Protein AF-A0A7V3C5S6-F1 (afdb_monomer_lite)

Foldseek 3Di:
DDPLDQPPQPPDDFDDLVRQCVVPPVPPLFDSVLLVVLLVLVCVLLVHDSSSFHQPQFCVHRSDGPDDPDPPRPRHCVVVSVVVLCVVLVFDFDVVQRGGNNSSSCRSRVRSSVVD

Secondary structure (DSSP, 8-state):
------TT-TTPPPPPHHHHHHHHTTTSSS-HHHHHHHHHHHHHHTTS-GGG--TT-BTTTTS--SS--STT-TT--HHHHHHHHHHHHT----GGG-SBHHHHHHHHHHHHHTT-

Structure (mmCIF, N/CA/C/O backbone):
data_AF-A0A7V3C5S6-F1
#
_entry.id   AF-A0A7V3C5S6-F1
#
loop_
_atom_site.group_PDB
_atom_site.id
_atom_site.type_symbol
_atom_site.label_atom_id
_atom_site.label_alt_id
_atom_site.label_comp_id
_atom_site.label_asym_id
_atom_site.label_entity_id
_atom_site.label_seq_id
_atom_site.pdbx_PDB_ins_code
_atom_site.Cartn_x
_atom_site.Cartn_y
_atom_site.Cartn_z
_atom_site.occupancy
_atom_site.B_iso_or_equiv
_atom_site.auth_seq_id
_atom_site.auth_comp_id
_atom_site.auth_asym_id
_atom_site.auth_atom_id
_atom_site.pdbx_PDB_model_num
ATOM 1 N N . MET A 1 1 ? 25.782 4.158 -7.106 1.00 33.81 1 MET A N 1
ATOM 2 C CA . MET A 1 1 ? 25.023 3.644 -8.267 1.00 33.81 1 MET A CA 1
ATOM 3 C C . MET A 1 1 ? 23.882 2.775 -7.743 1.00 33.81 1 MET A C 1
ATOM 5 O O . MET A 1 1 ? 24.153 1.680 -7.274 1.00 33.81 1 MET A O 1
ATOM 9 N N . LYS A 1 2 ? 22.640 3.273 -7.703 1.00 40.94 2 LYS A N 1
ATOM 10 C CA . LYS A 1 2 ? 21.483 2.546 -7.142 1.00 40.94 2 LYS A CA 1
ATOM 11 C C . LYS A 1 2 ? 20.324 2.569 -8.140 1.00 40.94 2 LYS A C 1
ATOM 13 O O . LYS A 1 2 ? 19.483 3.451 -8.076 1.00 40.94 2 LYS A O 1
ATOM 18 N N . GLN A 1 3 ? 20.314 1.642 -9.091 1.00 46.38 3 GLN A N 1
ATOM 19 C CA . GLN A 1 3 ? 19.129 1.344 -9.904 1.00 46.38 3 GLN A CA 1
ATOM 20 C C . GLN A 1 3 ? 19.156 -0.137 -10.279 1.00 46.38 3 GLN A C 1
ATOM 22 O O . GLN A 1 3 ? 19.399 -0.496 -11.429 1.00 46.38 3 GLN A O 1
ATOM 27 N N . GLN A 1 4 ? 18.941 -1.021 -9.304 1.00 48.38 4 GLN A N 1
ATOM 28 C CA . GLN A 1 4 ? 18.667 -2.421 -9.620 1.00 48.38 4 GLN A CA 1
ATOM 29 C C . GLN A 1 4 ? 17.160 -2.549 -9.853 1.00 48.38 4 GLN A C 1
ATOM 31 O O . GLN A 1 4 ? 16.385 -2.875 -8.963 1.00 48.38 4 GLN A O 1
ATOM 36 N N . LYS A 1 5 ? 16.767 -2.140 -11.067 1.00 53.84 5 LYS A N 1
ATOM 37 C CA . LYS A 1 5 ? 15.389 -2.024 -11.545 1.00 53.84 5 LYS A CA 1
ATOM 38 C C . LYS A 1 5 ? 14.658 -3.348 -11.394 1.00 53.84 5 LYS A C 1
ATOM 40 O O . LYS A 1 5 ? 15.022 -4.333 -12.022 1.00 53.84 5 LYS A O 1
ATOM 45 N N . ILE A 1 6 ? 13.588 -3.334 -10.619 1.00 55.97 6 ILE A N 1
ATOM 46 C CA . ILE A 1 6 ? 12.562 -4.368 -10.630 1.00 55.97 6 ILE A CA 1
ATOM 47 C C . ILE A 1 6 ? 12.214 -4.757 -12.075 1.00 55.97 6 ILE A C 1
ATOM 49 O O . ILE A 1 6 ? 12.101 -3.901 -12.959 1.00 55.97 6 ILE A O 1
ATOM 53 N N . LYS A 1 7 ? 12.072 -6.066 -12.300 1.00 52.56 7 LYS A N 1
ATOM 54 C CA . LYS A 1 7 ? 12.166 -6.748 -13.602 1.00 52.56 7 LYS A CA 1
ATOM 55 C C . LYS A 1 7 ? 11.239 -6.196 -14.703 1.00 52.56 7 LYS A C 1
ATOM 57 O O . LYS A 1 7 ? 11.519 -6.433 -15.873 1.00 52.56 7 LYS A O 1
ATOM 62 N N . GLN A 1 8 ? 10.161 -5.478 -14.361 1.00 55.31 8 GLN A N 1
ATOM 63 C CA . GLN A 1 8 ? 9.115 -5.049 -15.309 1.00 55.31 8 GLN A CA 1
ATOM 64 C C . GLN A 1 8 ? 8.605 -3.597 -15.158 1.00 55.31 8 GLN A C 1
ATOM 66 O O . GLN A 1 8 ? 7.560 -3.255 -15.710 1.00 55.31 8 GLN A O 1
ATOM 71 N N . LEU A 1 9 ? 9.306 -2.708 -14.441 1.00 61.09 9 LEU A N 1
ATOM 72 C CA . LEU A 1 9 ? 8.800 -1.335 -14.220 1.00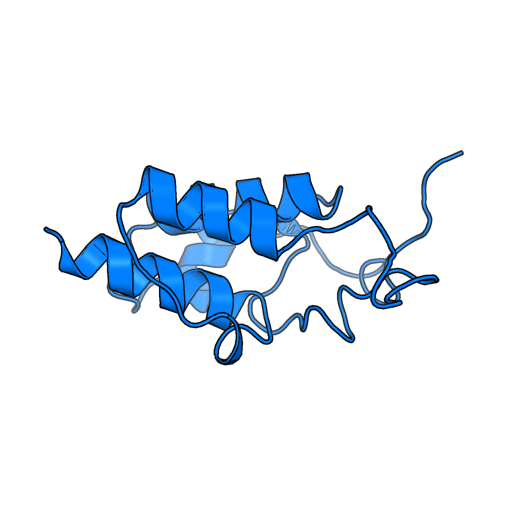 61.09 9 LEU A CA 1
ATOM 73 C C . LEU A 1 9 ? 9.216 -0.309 -15.288 1.00 61.09 9 LEU A C 1
ATOM 75 O O . LEU A 1 9 ? 8.648 0.777 -15.346 1.00 61.09 9 LEU A O 1
ATOM 79 N N . GLY A 1 10 ? 10.195 -0.628 -16.139 1.00 56.47 10 GLY A N 1
ATOM 80 C CA . GLY A 1 10 ? 10.850 0.345 -17.026 1.00 56.47 10 GLY A CA 1
ATOM 81 C C . GLY A 1 10 ? 9.992 0.941 -18.151 1.00 56.47 10 GLY A C 1
ATOM 82 O O . GLY A 1 10 ? 10.404 1.9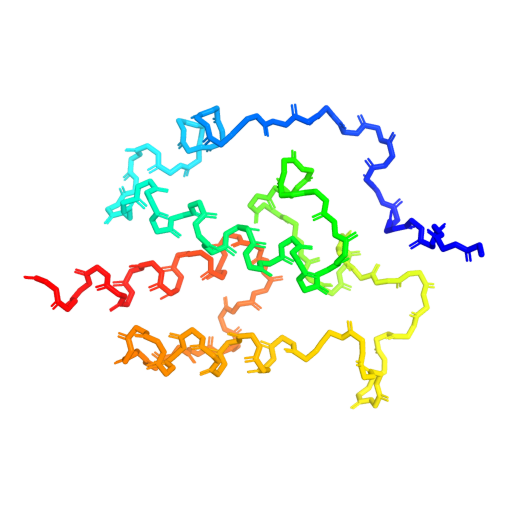40 -18.729 1.00 56.47 10 GLY A O 1
ATOM 83 N N . THR A 1 11 ? 8.832 0.359 -18.464 1.00 61.25 11 THR A N 1
ATOM 84 C CA . THR A 1 11 ? 7.930 0.802 -19.548 1.00 61.25 11 THR A CA 1
ATOM 85 C C . THR A 1 11 ? 6.595 1.355 -19.047 1.00 61.25 11 THR A C 1
ATOM 87 O O . THR A 1 11 ? 5.717 1.663 -19.849 1.00 61.25 11 THR A O 1
ATOM 90 N N . ARG A 1 12 ? 6.403 1.464 -17.727 1.00 73.75 12 ARG A N 1
ATOM 91 C CA . ARG A 1 12 ? 5.118 1.863 -17.146 1.00 73.75 12 ARG A CA 1
ATOM 92 C C . ARG A 1 12 ? 5.006 3.380 -17.046 1.00 73.75 12 ARG A C 1
ATOM 94 O O . ARG A 1 12 ? 5.886 4.040 -16.497 1.00 73.75 12 ARG A O 1
ATOM 101 N N . THR A 1 13 ? 3.886 3.920 -17.513 1.00 77.75 13 THR A N 1
ATOM 102 C CA . THR A 1 13 ? 3.518 5.323 -17.294 1.00 77.75 13 THR A CA 1
ATOM 103 C C . THR A 1 13 ? 3.244 5.556 -15.810 1.00 77.75 13 THR A C 1
ATOM 105 O O . THR A 1 13 ? 2.566 4.746 -15.172 1.00 77.75 13 THR A O 1
ATOM 108 N N . MET A 1 14 ? 3.752 6.652 -15.243 1.00 82.00 14 MET A N 1
ATOM 109 C CA . MET A 1 14 ? 3.349 7.054 -13.895 1.00 82.00 14 MET A CA 1
ATOM 110 C C . MET A 1 14 ? 1.856 7.370 -13.889 1.00 82.00 14 MET A C 1
ATOM 112 O O . MET A 1 14 ? 1.375 8.107 -14.741 1.00 82.00 14 MET A O 1
ATOM 116 N N . MET A 1 15 ? 1.143 6.789 -12.933 1.00 85.31 15 MET A N 1
ATOM 117 C CA . MET A 1 15 ? -0.268 7.059 -12.693 1.00 85.31 15 MET A CA 1
ATOM 118 C C . MET A 1 15 ? -0.381 7.969 -11.477 1.00 85.31 15 MET A C 1
ATOM 120 O O . MET A 1 15 ? 0.299 7.743 -10.471 1.00 85.31 15 MET A O 1
ATOM 124 N N . SER A 1 16 ? -1.208 9.006 -11.573 1.00 87.12 16 SER A N 1
ATOM 125 C CA . SER A 1 16 ? -1.518 9.839 -10.414 1.00 87.12 16 SER A CA 1
ATOM 126 C C . SER A 1 16 ? -2.338 9.052 -9.390 1.00 87.12 16 SER A C 1
ATOM 128 O O . SER A 1 16 ? -2.985 8.055 -9.715 1.00 87.12 16 SER A O 1
ATOM 130 N N . MET A 1 17 ? -2.334 9.502 -8.136 1.00 87.25 17 MET A N 1
ATOM 131 C CA . MET A 1 17 ? -3.149 8.866 -7.098 1.00 87.25 17 MET A CA 1
ATOM 132 C C . MET A 1 17 ? -4.645 8.942 -7.425 1.00 87.25 17 MET A C 1
ATOM 134 O O . MET A 1 17 ? -5.401 8.019 -7.141 1.00 87.25 17 MET A O 1
ATOM 138 N N . ASP A 1 18 ? -5.066 10.033 -8.056 1.00 87.94 18 ASP A N 1
ATOM 139 C CA . ASP A 1 18 ? -6.453 10.273 -8.437 1.00 87.94 18 ASP A CA 1
ATOM 140 C C . ASP A 1 18 ? -6.903 9.271 -9.495 1.00 87.94 18 ASP A C 1
ATOM 142 O O . ASP A 1 18 ? -7.928 8.618 -9.319 1.00 87.94 18 ASP A O 1
ATOM 146 N N . GLU A 1 19 ? -6.091 9.076 -10.534 1.00 89.25 19 GLU A N 1
ATOM 147 C CA . GLU A 1 19 ? -6.334 8.066 -11.566 1.00 89.25 19 GLU A CA 1
ATOM 148 C C . GLU A 1 19 ? -6.273 6.648 -10.998 1.00 89.25 19 GLU A C 1
ATOM 150 O O . GLU A 1 19 ? -7.118 5.822 -11.331 1.00 89.25 19 GLU A O 1
ATOM 155 N N . PHE A 1 20 ? -5.304 6.357 -10.126 1.00 88.75 20 PHE A N 1
ATOM 156 C CA . PHE A 1 20 ? -5.163 5.041 -9.506 1.00 88.75 20 PHE A CA 1
ATOM 157 C C . PHE A 1 20 ? -6.386 4.697 -8.658 1.00 88.75 20 PHE A C 1
ATOM 159 O O . PHE A 1 20 ? -6.957 3.614 -8.789 1.00 88.75 20 PHE A O 1
ATOM 166 N N . TYR A 1 21 ? -6.821 5.631 -7.814 1.00 90.81 21 TYR A N 1
ATOM 167 C CA . TYR A 1 21 ? -8.010 5.440 -7.000 1.00 90.81 21 TYR A CA 1
ATOM 168 C C . TYR A 1 21 ? -9.254 5.304 -7.877 1.00 90.81 21 TYR A C 1
ATOM 170 O O . TYR A 1 21 ? -9.982 4.327 -7.739 1.00 90.81 21 TYR A O 1
ATOM 178 N N . ALA A 1 22 ? -9.454 6.223 -8.827 1.00 90.31 22 ALA A N 1
ATOM 179 C CA . ALA A 1 22 ? -10.597 6.197 -9.733 1.00 90.31 22 ALA A CA 1
ATOM 180 C C . ALA A 1 22 ? -10.683 4.888 -10.541 1.00 90.31 22 ALA A C 1
ATOM 182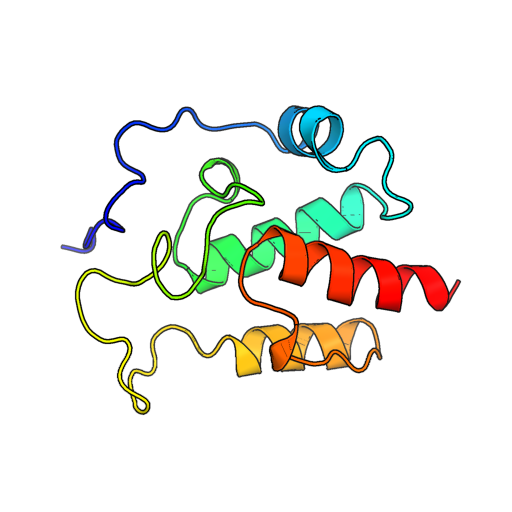 O O . ALA A 1 22 ? -11.773 4.383 -10.781 1.00 90.31 22 ALA A O 1
ATOM 183 N N . SER A 1 23 ? -9.538 4.320 -10.928 1.00 88.56 23 SER A N 1
ATOM 184 C CA . SER A 1 23 ? -9.483 3.118 -11.767 1.00 88.56 23 SER A CA 1
ATOM 185 C C . SER A 1 23 ? -9.661 1.810 -10.993 1.00 88.56 23 SER A C 1
ATOM 187 O O . SER A 1 23 ? -10.135 0.836 -11.570 1.00 88.56 23 SER A O 1
ATOM 189 N N . PHE A 1 24 ? -9.243 1.749 -9.722 1.00 87.69 24 PHE A N 1
ATOM 190 C CA . PHE A 1 24 ? -9.127 0.474 -8.992 1.00 87.69 24 PHE A CA 1
ATOM 191 C C . PHE A 1 24 ? -9.873 0.421 -7.657 1.00 87.69 24 PHE A C 1
ATOM 193 O O . PHE A 1 24 ? -10.189 -0.669 -7.184 1.00 8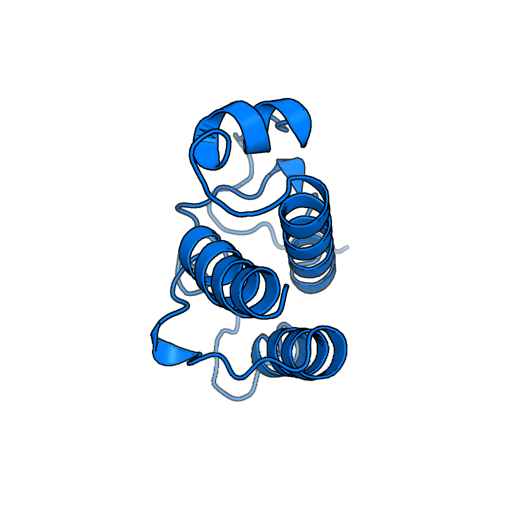7.69 24 PHE A O 1
ATOM 200 N N . TYR A 1 25 ? -10.142 1.574 -7.045 1.00 89.94 25 TYR A N 1
ATOM 201 C CA . TYR A 1 25 ? -10.690 1.678 -5.690 1.00 89.94 25 TYR A CA 1
ATOM 202 C C . TYR A 1 25 ? -11.909 2.605 -5.596 1.00 89.94 25 TYR A C 1
ATOM 204 O O . TYR A 1 25 ? -12.445 2.775 -4.506 1.00 89.94 25 TYR A O 1
ATOM 212 N N . ALA A 1 26 ? -12.394 3.164 -6.710 1.00 88.25 26 ALA A N 1
ATOM 213 C CA . ALA A 1 26 ? -13.564 4.047 -6.733 1.00 88.25 26 ALA A CA 1
ATOM 214 C C . ALA A 1 26 ? -14.823 3.387 -6.160 1.00 88.25 26 ALA A C 1
ATOM 216 O O . ALA A 1 26 ? -15.582 4.033 -5.447 1.00 88.25 26 ALA A O 1
ATOM 217 N N . GLU A 1 27 ? -15.011 2.102 -6.459 1.00 85.88 27 GLU A N 1
ATOM 218 C CA . GLU A 1 27 ? -16.115 1.280 -5.948 1.00 85.88 27 GLU A CA 1
ATOM 219 C C . GLU A 1 27 ? -15.739 0.513 -4.672 1.00 85.88 27 GLU A C 1
ATOM 221 O O . GLU A 1 27 ? -16.514 -0.304 -4.182 1.00 85.88 27 GLU A O 1
ATOM 226 N N . SER A 1 28 ? -14.535 0.733 -4.134 1.00 83.50 28 SER A N 1
ATOM 227 C CA . SER A 1 28 ? -14.139 0.132 -2.864 1.00 83.50 28 SER A CA 1
ATOM 228 C C . SER A 1 28 ? -14.644 0.972 -1.693 1.00 83.50 28 SER A C 1
ATOM 230 O O . SER A 1 28 ? -14.639 2.198 -1.751 1.00 83.50 28 SER A O 1
ATOM 232 N N . GLU A 1 29 ? -14.992 0.324 -0.583 1.00 85.88 29 GLU A N 1
ATOM 233 C CA . GLU A 1 29 ? -15.343 0.989 0.685 1.00 85.88 29 GLU A CA 1
ATOM 234 C C . GLU A 1 29 ? -14.103 1.547 1.427 1.00 85.88 29 GLU A C 1
ATOM 236 O O . GLU A 1 29 ? -14.114 1.771 2.640 1.00 85.88 29 GLU A O 1
ATOM 241 N N . ILE A 1 30 ? -12.986 1.731 0.716 1.00 87.94 30 ILE A N 1
ATOM 242 C CA . ILE A 1 30 ? -11.708 2.165 1.275 1.00 87.94 30 ILE A CA 1
ATOM 243 C C . ILE A 1 30 ? -11.510 3.637 0.912 1.00 87.94 30 ILE A C 1
ATOM 245 O O . ILE A 1 30 ? -11.433 3.955 -0.272 1.00 87.94 30 ILE A O 1
ATOM 249 N N . PRO A 1 31 ? -11.364 4.544 1.891 1.00 89.81 31 PRO A N 1
ATOM 250 C CA . PRO A 1 31 ? -11.132 5.953 1.611 1.00 89.81 31 PRO A CA 1
ATOM 251 C C . PRO A 1 31 ? -9.871 6.182 0.773 1.00 89.81 31 PRO A C 1
ATOM 253 O O . PRO A 1 31 ? -8.813 5.605 1.035 1.00 89.81 31 PRO A O 1
ATOM 256 N N . LYS A 1 32 ? -9.948 7.106 -0.189 1.00 89.50 32 LYS A N 1
ATOM 257 C CA . LYS A 1 32 ? -8.814 7.498 -1.043 1.00 89.50 32 LYS A CA 1
ATOM 258 C C . LYS A 1 32 ? -7.567 7.890 -0.256 1.00 89.50 32 LYS A C 1
ATOM 260 O O . LYS A 1 32 ? -6.463 7.532 -0.656 1.00 89.50 32 LYS A O 1
ATOM 265 N N . GLU A 1 33 ? -7.737 8.601 0.853 1.00 89.25 33 GLU A N 1
ATOM 266 C CA . GLU A 1 33 ? -6.636 9.011 1.731 1.00 89.25 33 GLU A CA 1
ATOM 267 C C . GLU A 1 33 ? -5.883 7.803 2.295 1.00 89.25 33 GLU A C 1
ATOM 269 O O . GLU A 1 33 ? -4.653 7.777 2.288 1.00 89.25 33 GLU A O 1
ATOM 274 N N . LEU A 1 34 ? -6.620 6.763 2.692 1.00 89.06 34 LEU A N 1
ATOM 275 C CA . LEU A 1 34 ? -6.046 5.526 3.200 1.00 89.06 34 LEU A CA 1
ATOM 276 C C . LEU A 1 34 ? -5.305 4.767 2.096 1.00 89.06 34 LEU A C 1
ATOM 278 O O . LEU A 1 34 ? -4.169 4.343 2.299 1.00 89.06 34 LEU A O 1
ATOM 282 N N . VAL A 1 35 ? -5.895 4.656 0.901 1.00 90.06 35 VAL A N 1
ATOM 283 C CA . VAL A 1 35 ? -5.220 4.049 -0.259 1.00 90.06 35 VAL A CA 1
ATOM 284 C C . VAL A 1 35 ? -3.924 4.798 -0.586 1.00 90.06 35 VAL A C 1
ATOM 286 O O . VAL A 1 35 ? -2.889 4.166 -0.799 1.00 90.06 35 VAL A O 1
ATOM 289 N N . ALA A 1 36 ? -3.957 6.132 -0.591 1.00 90.25 36 ALA A N 1
ATOM 290 C CA . ALA A 1 36 ? -2.792 6.965 -0.870 1.00 90.25 36 ALA A CA 1
ATOM 291 C C . ALA A 1 36 ? -1.679 6.771 0.163 1.00 90.25 36 ALA A C 1
ATOM 293 O O . ALA A 1 36 ? -0.511 6.639 -0.206 1.00 90.25 36 ALA A O 1
ATOM 294 N N . GLU A 1 37 ? -2.033 6.704 1.446 1.00 89.75 37 GLU A N 1
ATOM 295 C CA . GLU A 1 37 ? -1.072 6.473 2.519 1.00 89.75 37 GLU A CA 1
ATOM 296 C C . GLU A 1 37 ? -0.426 5.084 2.417 1.00 89.75 37 GLU A C 1
ATOM 298 O O . GLU A 1 37 ? 0.800 4.955 2.481 1.00 89.75 37 GLU A O 1
ATOM 303 N N . LEU A 1 38 ? -1.240 4.049 2.190 1.00 88.56 38 LEU A N 1
ATOM 304 C CA . LEU A 1 38 ? -0.775 2.673 2.030 1.00 88.56 38 LEU A CA 1
ATOM 305 C C . LEU A 1 38 ? 0.154 2.536 0.820 1.00 88.56 38 LEU A C 1
ATOM 307 O O . LEU A 1 38 ? 1.221 1.926 0.927 1.00 88.56 38 LEU A O 1
ATOM 311 N N . LEU A 1 39 ? -0.208 3.147 -0.310 1.00 88.88 39 LEU A N 1
ATOM 312 C CA . LEU A 1 39 ? 0.597 3.133 -1.529 1.00 88.88 39 LEU A CA 1
ATOM 313 C C . LEU A 1 39 ? 1.909 3.914 -1.356 1.00 88.88 39 LEU A C 1
ATOM 315 O O . LEU A 1 39 ? 2.956 3.473 -1.832 1.00 88.88 39 LEU A O 1
ATOM 319 N N . ALA A 1 40 ? 1.882 5.045 -0.646 1.00 87.94 40 ALA A N 1
ATOM 320 C CA . ALA A 1 40 ? 3.073 5.831 -0.335 1.00 87.94 40 ALA A CA 1
ATOM 321 C C . ALA A 1 40 ? 4.039 5.077 0.592 1.00 87.94 40 ALA A C 1
ATOM 323 O O . ALA A 1 40 ? 5.245 5.053 0.334 1.00 87.94 40 ALA A O 1
ATOM 324 N N . GLY A 1 41 ? 3.518 4.428 1.639 1.00 84.38 41 GLY A N 1
ATOM 325 C CA . GLY A 1 41 ? 4.309 3.588 2.540 1.00 84.38 41 GLY A CA 1
ATOM 326 C C . GLY A 1 41 ? 4.969 2.428 1.800 1.00 84.38 41 GLY A C 1
ATOM 327 O O . GLY A 1 41 ? 6.164 2.181 1.965 1.00 84.38 41 GLY A O 1
ATOM 328 N N . LEU A 1 42 ? 4.217 1.784 0.907 1.00 83.44 42 LEU A N 1
ATOM 329 C CA . LEU A 1 42 ? 4.718 0.685 0.095 1.00 83.44 42 LEU A CA 1
ATOM 330 C C . LEU A 1 42 ? 5.780 1.136 -0.916 1.00 83.44 42 LEU A C 1
ATOM 332 O O . LEU A 1 42 ? 6.820 0.495 -1.040 1.00 83.44 42 LEU A O 1
ATOM 336 N N . GLY A 1 43 ? 5.564 2.269 -1.591 1.00 82.56 43 GLY A N 1
ATOM 337 C CA . GLY A 1 43 ? 6.558 2.868 -2.483 1.00 82.56 43 GLY A CA 1
ATOM 338 C C . GLY A 1 43 ? 7.851 3.221 -1.747 1.00 82.56 43 GLY A C 1
ATOM 339 O O . GLY A 1 43 ? 8.938 2.899 -2.217 1.00 82.56 43 GLY A O 1
ATOM 340 N N . LYS A 1 44 ? 7.750 3.794 -0.542 1.00 81.44 44 LYS A N 1
ATOM 341 C CA . LYS A 1 44 ? 8.919 4.083 0.299 1.00 81.44 44 LYS A CA 1
ATOM 342 C C . LYS A 1 44 ? 9.673 2.812 0.690 1.00 81.44 44 LYS A C 1
ATOM 344 O O . LYS A 1 44 ? 10.896 2.804 0.595 1.00 81.44 44 LYS A O 1
ATOM 349 N N . ALA A 1 45 ? 8.962 1.764 1.107 1.00 77.19 45 ALA A N 1
ATOM 350 C CA . ALA A 1 45 ? 9.573 0.487 1.466 1.00 77.19 45 ALA A CA 1
ATOM 351 C C . ALA A 1 45 ? 10.308 -0.134 0.270 1.00 77.19 45 ALA A C 1
ATOM 353 O O . ALA A 1 45 ? 11.452 -0.551 0.400 1.00 77.19 45 ALA A O 1
ATOM 354 N N . LEU A 1 46 ? 9.682 -0.125 -0.909 1.00 74.69 46 LEU A N 1
ATOM 355 C CA . LEU A 1 46 ? 10.240 -0.695 -2.139 1.00 74.69 46 LEU A CA 1
ATOM 356 C C . LEU A 1 46 ? 11.297 0.199 -2.818 1.00 74.69 46 LEU A C 1
ATOM 358 O O . LEU A 1 46 ? 11.830 -0.188 -3.856 1.00 74.69 46 LEU A O 1
ATOM 362 N N . GLU A 1 47 ? 11.581 1.392 -2.281 1.00 75.94 47 GLU A N 1
ATOM 363 C CA . GLU A 1 47 ? 12.362 2.450 -2.946 1.00 75.94 47 GLU A CA 1
ATOM 364 C C . GLU A 1 47 ? 11.835 2.775 -4.370 1.00 75.94 47 GLU A C 1
ATOM 366 O O . GLU A 1 47 ? 12.599 3.037 -5.303 1.00 75.94 47 GLU A O 1
ATOM 371 N N . LEU A 1 48 ? 10.507 2.776 -4.546 1.00 77.44 48 LEU A N 1
ATOM 372 C CA . LEU A 1 48 ? 9.815 3.045 -5.809 1.00 77.44 48 LEU A CA 1
ATOM 373 C C . LEU A 1 48 ? 8.864 4.242 -5.719 1.00 77.44 48 LEU A C 1
ATOM 375 O O . LEU A 1 48 ? 8.180 4.429 -4.712 1.00 77.44 48 LEU A O 1
ATOM 379 N N . PRO A 1 49 ? 8.699 4.993 -6.820 1.00 81.69 49 PRO A N 1
ATOM 380 C CA . PRO A 1 49 ? 7.582 5.914 -6.965 1.00 81.69 49 PRO A CA 1
ATOM 381 C C . PRO A 1 49 ? 6.234 5.175 -6.824 1.00 81.69 49 PRO A C 1
ATOM 383 O O . PRO A 1 49 ? 5.979 4.243 -7.594 1.00 81.69 49 PRO A O 1
ATOM 386 N N . PRO A 1 50 ? 5.335 5.611 -5.920 1.00 82.62 50 PRO A N 1
ATOM 387 C CA . PRO A 1 50 ? 4.006 5.013 -5.746 1.00 82.62 50 PRO A CA 1
ATOM 388 C C . PRO A 1 50 ? 3.203 4.931 -7.051 1.00 82.62 50 PRO A C 1
ATOM 390 O O . PRO A 1 50 ? 2.531 3.940 -7.308 1.00 82.62 50 PRO A O 1
ATOM 393 N N . GLY A 1 51 ? 3.351 5.923 -7.936 1.00 82.69 51 GLY A N 1
ATOM 394 C CA . GLY A 1 51 ? 2.677 5.962 -9.238 1.00 82.69 51 GLY A CA 1
ATOM 395 C C . GLY A 1 51 ? 3.118 4.890 -10.246 1.00 82.69 51 GLY A C 1
ATOM 396 O O . GLY A 1 51 ? 2.504 4.770 -11.308 1.00 82.69 51 GLY A O 1
ATOM 397 N N . LEU A 1 52 ? 4.163 4.104 -9.958 1.00 83.19 52 LEU A N 1
ATOM 398 C CA . LEU A 1 52 ? 4.572 2.946 -10.772 1.00 83.19 52 LEU A CA 1
ATOM 399 C C . LEU A 1 52 ? 3.980 1.621 -10.281 1.00 83.19 52 LEU A C 1
ATOM 401 O O . LEU A 1 52 ? 3.955 0.649 -11.044 1.00 83.19 52 LEU A O 1
ATOM 405 N N . LEU A 1 53 ? 3.501 1.592 -9.037 1.00 85.00 53 LEU A N 1
ATOM 406 C CA . LEU A 1 53 ? 2.844 0.432 -8.457 1.00 85.00 53 LEU A CA 1
ATOM 407 C C . LEU A 1 53 ? 1.481 0.230 -9.116 1.00 85.00 53 LEU A C 1
ATOM 409 O O . LEU A 1 53 ? 0.788 1.181 -9.496 1.00 85.00 53 LEU A O 1
ATOM 413 N N . ARG A 1 54 ? 1.096 -1.030 -9.275 1.00 86.88 54 ARG A N 1
ATOM 414 C CA . ARG A 1 54 ? -0.218 -1.446 -9.758 1.00 86.88 54 ARG A CA 1
ATOM 415 C C . ARG A 1 54 ? -0.813 -2.467 -8.798 1.00 86.88 54 ARG A C 1
ATOM 417 O O . ARG A 1 54 ? -0.058 -3.259 -8.244 1.00 86.88 54 ARG A O 1
ATOM 424 N N . PRO A 1 55 ? -2.147 -2.521 -8.639 1.00 86.62 55 PRO A N 1
ATOM 425 C CA . PRO A 1 55 ? -2.777 -3.456 -7.703 1.00 86.62 55 PRO A CA 1
ATOM 426 C C . PRO A 1 55 ? -2.405 -4.924 -7.985 1.00 86.62 55 PRO A C 1
ATOM 428 O O . PRO A 1 55 ? -2.207 -5.718 -7.069 1.00 86.62 55 PRO A O 1
ATOM 431 N N . GLY A 1 56 ? -2.232 -5.281 -9.260 1.00 84.50 56 GLY A N 1
ATOM 432 C CA . GLY A 1 56 ? -1.846 -6.632 -9.676 1.00 84.50 56 GLY A CA 1
ATOM 433 C C . GLY A 1 56 ? -0.383 -7.011 -9.421 1.00 84.50 56 GLY A C 1
ATOM 434 O O . GLY A 1 56 ? -0.033 -8.173 -9.616 1.00 84.50 56 GLY A O 1
ATOM 435 N N . ASP A 1 57 ? 0.472 -6.078 -8.999 1.00 82.56 57 ASP A N 1
ATOM 436 C CA . ASP A 1 57 ? 1.895 -6.347 -8.807 1.00 82.56 57 ASP A CA 1
ATOM 437 C C . ASP A 1 57 ? 2.122 -7.297 -7.627 1.00 82.56 57 ASP A C 1
ATOM 439 O O . ASP A 1 57 ? 1.840 -6.949 -6.477 1.00 82.56 57 ASP A O 1
ATOM 443 N N . ARG A 1 58 ? 2.643 -8.502 -7.896 1.00 82.31 58 ARG A N 1
ATOM 444 C CA . ARG A 1 58 ? 2.937 -9.483 -6.848 1.00 82.31 58 ARG A CA 1
ATOM 445 C C . ARG A 1 58 ? 4.289 -9.194 -6.232 1.00 82.31 58 ARG A C 1
ATOM 447 O O . ARG A 1 58 ? 5.283 -9.001 -6.938 1.00 82.31 58 ARG A O 1
ATOM 454 N N . PHE A 1 59 ? 4.347 -9.262 -4.908 1.00 76.12 59 PHE A N 1
ATOM 455 C CA . PHE A 1 59 ? 5.577 -8.981 -4.173 1.00 76.12 59 PHE A CA 1
ATOM 456 C C . PHE A 1 59 ? 6.706 -9.957 -4.520 1.00 76.12 59 PHE A C 1
ATOM 458 O O . PHE A 1 59 ? 7.845 -9.548 -4.711 1.00 76.12 59 PHE A O 1
ATOM 465 N N . ALA A 1 60 ? 6.364 -11.232 -4.710 1.00 70.44 60 ALA A N 1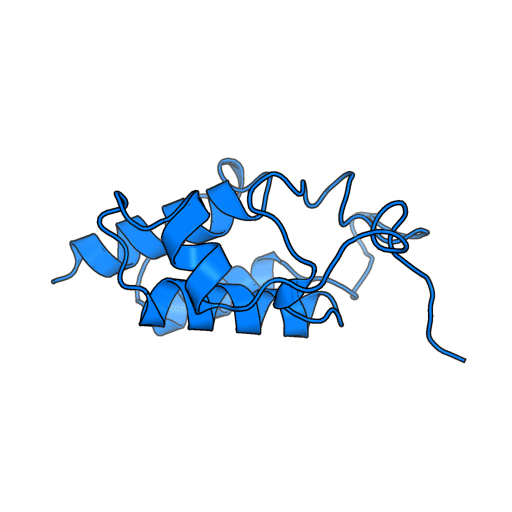
ATOM 466 C CA . ALA A 1 60 ? 7.324 -12.290 -5.010 1.00 70.44 60 ALA A CA 1
ATOM 467 C C . ALA A 1 60 ? 7.754 -12.380 -6.489 1.00 70.44 60 ALA A C 1
ATOM 469 O O . ALA A 1 60 ? 8.636 -13.176 -6.807 1.00 70.44 60 ALA A O 1
ATOM 470 N N . VAL A 1 61 ? 7.135 -11.624 -7.409 1.00 71.31 61 VAL A N 1
ATOM 471 C CA . VAL A 1 61 ? 7.411 -11.747 -8.854 1.00 71.31 61 VAL A CA 1
ATOM 472 C C . VAL A 1 61 ? 7.644 -10.389 -9.497 1.00 71.31 61 VAL A C 1
ATOM 474 O O . VAL A 1 61 ? 8.771 -10.083 -9.883 1.00 71.31 61 VAL A O 1
ATOM 477 N N . GLU A 1 62 ? 6.593 -9.579 -9.630 1.00 70.88 62 GLU A N 1
ATOM 478 C CA . GLU A 1 62 ? 6.670 -8.293 -10.318 1.00 70.88 62 GLU A CA 1
ATOM 479 C C . GLU A 1 62 ? 7.430 -7.257 -9.510 1.00 70.88 62 GLU A C 1
ATOM 481 O O . GLU A 1 62 ? 8.060 -6.425 -10.140 1.00 70.88 62 GLU A O 1
ATOM 486 N N . LEU A 1 63 ? 7.389 -7.314 -8.174 1.00 70.88 63 LEU A N 1
ATOM 487 C CA . LEU A 1 63 ? 8.122 -6.412 -7.274 1.00 70.88 63 LEU A CA 1
ATOM 488 C C . LEU A 1 63 ? 9.329 -7.081 -6.613 1.00 70.88 63 LEU A C 1
ATOM 490 O O . LEU A 1 63 ? 10.009 -6.450 -5.804 1.00 70.88 63 LEU A O 1
ATOM 494 N N . ALA A 1 64 ? 9.622 -8.332 -6.979 1.00 63.44 64 ALA A N 1
ATOM 495 C CA . ALA A 1 64 ? 10.808 -9.005 -6.487 1.00 63.44 64 ALA A CA 1
ATOM 496 C C . ALA A 1 64 ? 12.065 -8.265 -6.989 1.00 63.44 64 ALA A C 1
ATOM 498 O O . ALA A 1 64 ? 12.179 -7.960 -8.187 1.00 63.44 64 ALA A O 1
ATOM 499 N N . PRO A 1 65 ? 13.035 -7.973 -6.108 1.00 57.53 65 PRO A N 1
ATOM 500 C CA . PRO A 1 65 ? 14.312 -7.417 -6.504 1.00 57.53 65 PRO A CA 1
ATOM 501 C C . PRO A 1 65 ? 15.036 -8.403 -7.426 1.00 57.53 65 PRO A C 1
ATOM 503 O O . PRO A 1 65 ? 14.916 -9.622 -7.306 1.00 57.53 65 PRO A O 1
ATOM 506 N N . LEU A 1 66 ? 15.840 -7.874 -8.355 1.00 51.00 66 LEU A N 1
ATOM 507 C CA . LEU A 1 66 ? 16.608 -8.685 -9.313 1.00 51.00 66 LEU A CA 1
ATOM 508 C C . LEU A 1 66 ? 17.595 -9.669 -8.642 1.00 51.00 66 LEU A C 1
ATOM 510 O O . LEU A 1 66 ? 18.089 -10.576 -9.311 1.00 51.00 66 LEU A O 1
ATOM 514 N N . LYS A 1 67 ? 17.886 -9.495 -7.345 1.00 39.16 67 LYS A N 1
ATOM 515 C CA . LYS A 1 67 ? 18.600 -10.432 -6.469 1.00 39.16 67 LYS A CA 1
ATOM 516 C C . LYS A 1 67 ? 18.000 -10.375 -5.063 1.00 39.16 67 LYS A C 1
ATOM 518 O O . LYS A 1 67 ? 17.749 -9.276 -4.582 1.00 39.16 67 LYS A O 1
ATOM 523 N N . GLY A 1 68 ? 17.885 -11.535 -4.411 1.00 43.75 68 GLY A N 1
ATOM 524 C CA . GLY A 1 68 ? 17.818 -11.586 -2.951 1.00 43.75 68 GLY A CA 1
ATOM 525 C C . GLY A 1 68 ? 16.427 -11.448 -2.335 1.00 43.75 68 GLY A C 1
ATOM 526 O O . GLY A 1 68 ? 16.198 -10.607 -1.487 1.00 43.75 68 GLY A O 1
ATOM 527 N N . TRP A 1 69 ? 15.479 -12.294 -2.729 1.00 46.88 69 TRP A N 1
ATOM 528 C CA . TRP A 1 69 ? 14.388 -12.682 -1.823 1.00 46.88 69 TRP A CA 1
ATOM 529 C C . TRP A 1 69 ? 14.753 -14.030 -1.208 1.00 46.88 69 TRP A C 1
ATOM 531 O O . TRP A 1 69 ? 14.154 -15.064 -1.487 1.00 46.88 69 TRP A O 1
ATOM 541 N N . GLY A 1 70 ? 15.855 -14.033 -0.460 1.00 42.91 70 GLY A N 1
ATOM 542 C CA . GLY A 1 70 ? 16.129 -15.099 0.490 1.00 42.91 70 GLY A CA 1
ATOM 543 C C . GLY A 1 70 ? 15.424 -14.777 1.810 1.00 42.91 70 GLY A C 1
ATOM 544 O O . GLY A 1 70 ? 15.173 -13.606 2.081 1.00 42.91 70 GLY A O 1
ATOM 545 N N . PRO A 1 71 ? 15.158 -15.769 2.672 1.00 45.34 71 PRO A N 1
ATOM 546 C CA . PRO A 1 71 ? 14.589 -15.554 4.009 1.00 45.34 71 PRO A CA 1
ATOM 547 C C . PRO A 1 71 ? 15.427 -14.648 4.942 1.00 45.34 71 PRO A C 1
ATOM 549 O O . PRO A 1 71 ? 14.998 -14.399 6.060 1.00 45.34 71 PRO A O 1
ATOM 552 N N . ASN A 1 72 ? 16.587 -14.153 4.487 1.00 43.41 72 ASN A N 1
ATOM 553 C CA . ASN A 1 72 ? 17.549 -13.338 5.235 1.00 43.41 72 ASN A CA 1
ATOM 554 C C . ASN A 1 72 ? 17.929 -12.029 4.501 1.00 43.41 72 ASN A C 1
ATOM 556 O O . ASN A 1 72 ? 19.029 -11.527 4.715 1.00 43.41 72 ASN A O 1
ATOM 560 N N . ASP A 1 73 ? 17.128 -11.537 3.547 1.00 47.31 73 ASP A N 1
ATOM 561 C CA . ASP A 1 73 ? 17.461 -10.291 2.835 1.00 47.31 73 ASP A CA 1
ATOM 562 C C . ASP A 1 73 ? 16.724 -9.092 3.455 1.00 47.31 73 ASP A C 1
ATOM 564 O O . ASP A 1 73 ? 15.524 -8.896 3.260 1.00 47.31 73 ASP A O 1
ATOM 568 N N . ASP A 1 74 ? 17.478 -8.286 4.204 1.00 45.16 74 ASP A N 1
ATOM 569 C CA . ASP A 1 74 ? 17.056 -7.170 5.069 1.00 45.16 74 ASP A CA 1
ATOM 570 C C . ASP A 1 74 ? 16.454 -5.955 4.326 1.00 45.16 74 ASP A C 1
ATOM 572 O O . ASP A 1 74 ? 16.437 -4.834 4.839 1.00 45.16 74 ASP A O 1
ATOM 576 N N . ARG A 1 75 ? 16.037 -6.114 3.066 1.00 45.56 75 ARG A N 1
ATOM 577 C CA . ARG A 1 75 ? 15.715 -4.988 2.168 1.00 45.56 75 ARG A CA 1
ATOM 578 C C . ARG A 1 75 ? 14.246 -4.815 1.841 1.00 45.56 75 ARG A C 1
ATOM 580 O O . ARG A 1 75 ? 13.893 -3.858 1.161 1.00 45.56 75 ARG A O 1
ATOM 587 N N . LEU A 1 76 ? 13.392 -5.678 2.367 1.00 54.41 76 LEU A N 1
ATOM 588 C CA . LEU A 1 76 ? 11.971 -5.400 2.447 1.00 54.41 76 LEU A CA 1
ATOM 589 C C . LEU A 1 76 ? 11.383 -6.235 3.569 1.00 54.41 76 LEU A C 1
ATOM 591 O O . LEU A 1 76 ? 10.856 -7.319 3.320 1.00 54.41 76 LEU A O 1
ATOM 595 N N . ASP A 1 77 ? 11.459 -5.749 4.803 1.00 63.31 77 ASP A N 1
ATOM 596 C CA . ASP A 1 77 ? 10.677 -6.384 5.846 1.00 63.31 77 ASP A CA 1
ATOM 597 C C . ASP A 1 77 ? 9.218 -5.936 5.666 1.00 63.31 77 ASP A C 1
ATOM 599 O O . ASP A 1 77 ? 8.723 -4.989 6.274 1.00 63.31 77 ASP A O 1
ATOM 603 N N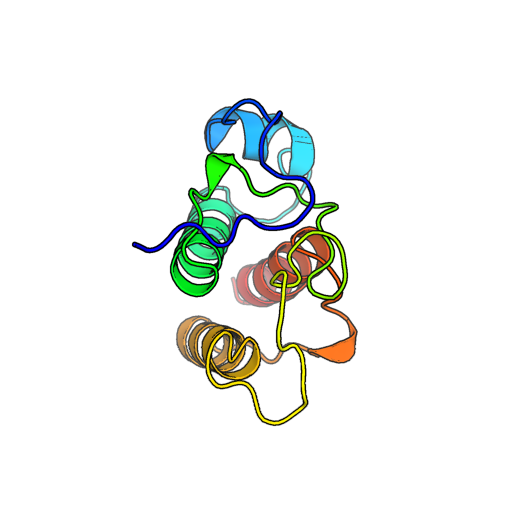 . LEU A 1 78 ? 8.530 -6.561 4.703 1.00 65.88 78 LEU A N 1
ATOM 604 C CA . LEU A 1 78 ? 7.092 -6.391 4.513 1.00 65.88 78 LEU A CA 1
ATOM 605 C C . LEU A 1 78 ? 6.380 -6.668 5.841 1.00 65.88 78 LEU A C 1
ATOM 607 O O . LEU A 1 78 ? 5.371 -6.029 6.113 1.00 65.88 78 LEU A O 1
ATOM 611 N N . TYR A 1 79 ? 6.937 -7.542 6.692 1.00 69.94 79 TYR A N 1
ATOM 612 C CA . TYR A 1 79 ? 6.446 -7.723 8.049 1.00 69.94 79 TYR A CA 1
ATOM 613 C C . TYR A 1 79 ? 6.629 -6.471 8.903 1.00 69.94 79 TYR A C 1
ATOM 615 O O . TYR A 1 79 ? 5.706 -6.155 9.638 1.00 69.94 79 TYR A O 1
ATOM 623 N N . ASP A 1 80 ? 7.718 -5.708 8.793 1.00 73.94 80 ASP A N 1
ATOM 624 C CA . ASP A 1 80 ? 7.847 -4.421 9.494 1.00 73.94 80 ASP A CA 1
ATOM 625 C C . ASP A 1 80 ? 6.861 -3.371 8.984 1.00 73.94 80 ASP A C 1
ATOM 627 O O . ASP A 1 80 ? 6.238 -2.680 9.793 1.00 73.94 80 ASP A O 1
ATOM 631 N N . LEU A 1 81 ? 6.676 -3.258 7.663 1.00 76.75 81 LEU A N 1
ATOM 632 C CA . LEU A 1 81 ? 5.670 -2.351 7.100 1.00 76.75 81 LEU A CA 1
ATOM 633 C C . LEU A 1 81 ? 4.268 -2.748 7.581 1.00 76.75 81 LEU A C 1
ATOM 635 O O . LEU A 1 81 ? 3.502 -1.896 8.028 1.00 76.75 81 LEU A O 1
ATOM 639 N N . LEU A 1 82 ? 3.949 -4.042 7.541 1.00 77.44 82 LEU A N 1
ATOM 640 C CA . LEU A 1 82 ? 2.683 -4.577 8.030 1.00 77.44 82 LEU A CA 1
ATOM 641 C C . LEU A 1 82 ? 2.523 -4.335 9.527 1.00 77.44 82 LEU A C 1
ATOM 643 O O . LEU A 1 82 ? 1.523 -3.757 9.922 1.00 77.44 82 LEU A O 1
ATOM 647 N N . ASN A 1 83 ? 3.523 -4.659 10.344 1.00 79.94 83 ASN A N 1
ATOM 648 C CA . ASN A 1 83 ? 3.534 -4.398 11.783 1.00 79.94 83 ASN A CA 1
ATOM 649 C C . ASN A 1 83 ? 3.343 -2.907 12.087 1.00 79.94 83 ASN A C 1
ATOM 651 O O . ASN A 1 83 ? 2.670 -2.549 13.055 1.00 79.94 83 ASN A O 1
ATOM 655 N N . GLN A 1 84 ? 3.933 -2.017 11.285 1.00 81.69 84 GLN A N 1
ATOM 656 C CA . GLN A 1 84 ? 3.752 -0.577 11.428 1.00 81.69 84 GLN A CA 1
ATOM 657 C C . GLN A 1 84 ? 2.306 -0.173 11.133 1.00 81.69 84 GLN A C 1
ATOM 659 O O . GLN A 1 84 ? 1.730 0.590 11.910 1.00 81.69 84 GLN A O 1
ATOM 664 N N . MET A 1 85 ? 1.706 -0.698 10.063 1.00 82.25 85 MET A N 1
ATOM 665 C CA . MET A 1 85 ? 0.312 -0.413 9.716 1.00 82.25 85 MET A CA 1
ATOM 666 C C . MET A 1 85 ? -0.671 -1.043 10.706 1.00 82.25 85 MET A C 1
ATOM 668 O O . MET A 1 85 ? -1.607 -0.376 11.132 1.00 82.25 85 MET A O 1
ATOM 672 N N . GLU A 1 86 ? -0.430 -2.271 11.160 1.00 84.56 86 GLU A N 1
ATOM 673 C CA . GLU A 1 86 ? -1.198 -2.927 12.220 1.00 84.56 86 GLU A CA 1
ATOM 674 C C . GLU A 1 86 ? -1.188 -2.107 13.508 1.00 84.56 86 GLU A C 1
ATOM 676 O O . GLU A 1 86 ? -2.239 -1.859 14.094 1.00 84.56 86 GLU A O 1
ATOM 681 N N . LYS A 1 87 ? -0.018 -1.614 13.932 1.00 84.25 87 LYS A N 1
ATOM 682 C CA . LYS A 1 87 ? 0.095 -0.740 15.109 1.00 84.25 87 LYS A CA 1
ATOM 683 C C . LYS A 1 87 ? -0.585 0.608 14.892 1.00 84.25 87 LYS A C 1
ATOM 685 O O . LYS A 1 87 ? -1.232 1.108 15.811 1.00 84.25 87 LYS A O 1
ATOM 690 N N . LYS A 1 88 ? -0.434 1.197 13.703 1.00 83.44 88 LYS A N 1
ATOM 691 C CA . LYS A 1 88 ? -0.982 2.517 13.371 1.00 83.44 88 LYS A CA 1
ATOM 692 C C . LYS A 1 88 ? -2.508 2.497 13.315 1.00 83.44 88 LYS A C 1
ATOM 694 O O . LYS A 1 88 ? -3.145 3.342 13.934 1.00 83.44 88 LYS A O 1
ATOM 699 N N . PHE A 1 89 ? -3.075 1.519 12.618 1.00 81.75 89 PHE A N 1
ATOM 700 C CA . PHE A 1 89 ? -4.519 1.375 12.429 1.00 81.75 89 PHE A CA 1
ATOM 701 C C . PHE A 1 89 ? -5.181 0.475 13.480 1.00 81.75 89 PHE A C 1
ATOM 703 O O . PHE A 1 89 ? -6.394 0.326 13.470 1.00 81.75 89 PHE A O 1
ATOM 710 N N . LYS A 1 90 ? -4.405 -0.111 14.403 1.00 84.00 90 LYS A N 1
ATOM 711 C CA . LYS A 1 90 ? -4.872 -1.068 15.425 1.00 84.00 90 LYS A CA 1
ATOM 712 C C . LYS A 1 90 ? -5.649 -2.245 14.825 1.00 84.00 90 LYS A C 1
ATOM 714 O O . LYS A 1 90 ? -6.630 -2.723 15.395 1.00 84.00 90 LYS A O 1
ATOM 719 N N . VAL A 1 91 ? -5.188 -2.724 13.675 1.00 81.50 91 VAL A N 1
ATOM 720 C CA . VAL A 1 91 ? -5.763 -3.862 12.952 1.00 81.50 91 VAL A CA 1
ATOM 721 C C . VAL A 1 91 ? -4.848 -5.072 13.064 1.00 81.50 91 VAL A C 1
ATOM 723 O O . VAL A 1 91 ? -3.645 -4.922 13.250 1.00 81.50 91 VAL A O 1
ATOM 726 N N . LYS A 1 92 ? -5.414 -6.273 12.938 1.00 79.44 92 LYS A N 1
ATOM 727 C CA . LYS A 1 92 ? -4.643 -7.496 12.692 1.00 79.44 92 LYS A CA 1
ATOM 728 C C . LYS A 1 92 ? -4.939 -7.973 11.283 1.00 79.44 92 LYS A C 1
ATOM 730 O O . LYS A 1 92 ? -6.102 -8.198 10.951 1.00 79.44 92 LYS A O 1
ATOM 735 N N . VAL A 1 93 ? -3.904 -8.136 10.475 1.00 78.62 93 VAL A N 1
ATOM 736 C CA . VAL A 1 93 ? -4.002 -8.572 9.087 1.00 78.62 93 VAL A CA 1
ATOM 737 C C . VAL A 1 93 ? -3.274 -9.895 8.899 1.00 78.62 93 VAL A C 1
ATOM 739 O O . VAL A 1 93 ? -2.219 -10.154 9.468 1.00 78.62 93 VAL A O 1
ATOM 742 N N . ASP A 1 94 ? -3.857 -10.775 8.090 1.00 75.56 94 ASP A N 1
ATOM 743 C CA . ASP A 1 94 ? -3.218 -12.043 7.757 1.00 75.56 94 ASP A CA 1
ATOM 744 C C . ASP A 1 94 ? -2.278 -11.842 6.566 1.00 75.56 94 ASP A C 1
ATOM 746 O O . ASP A 1 94 ? -2.721 -11.719 5.421 1.00 75.56 94 ASP A O 1
ATOM 750 N N . VAL A 1 95 ? -0.972 -11.841 6.837 1.00 69.75 95 VAL A N 1
ATOM 751 C CA . VAL A 1 95 ? 0.086 -11.681 5.827 1.00 69.75 95 VAL A CA 1
ATOM 752 C C . VAL A 1 95 ? -0.032 -12.714 4.703 1.00 69.75 95 VAL A C 1
ATOM 754 O O . VAL A 1 95 ? 0.295 -12.421 3.558 1.00 69.75 95 VAL A O 1
ATOM 757 N N . ARG A 1 96 ? -0.576 -13.909 4.980 1.00 70.56 96 ARG A N 1
ATOM 758 C CA . ARG A 1 96 ? -0.748 -14.970 3.971 1.00 70.56 96 ARG A CA 1
ATOM 759 C C . ARG A 1 96 ? -1.760 -14.604 2.887 1.00 70.56 96 ARG A C 1
ATOM 761 O O . ARG A 1 96 ? -1.742 -15.191 1.807 1.00 70.56 96 ARG A O 1
ATOM 768 N N . LYS A 1 97 ? -2.650 -13.647 3.165 1.00 71.62 97 LYS A N 1
ATOM 769 C CA . LYS A 1 97 ? -3.618 -13.122 2.193 1.00 71.62 97 LYS A CA 1
ATOM 770 C C . LYS A 1 97 ? -3.023 -12.010 1.323 1.00 71.62 97 LYS A C 1
ATOM 772 O O . LYS A 1 97 ? -3.633 -11.624 0.327 1.00 71.62 97 LYS A O 1
ATOM 777 N N . ILE A 1 98 ? -1.828 -11.524 1.659 1.00 79.44 98 ILE A N 1
ATOM 778 C CA . ILE A 1 98 ? -1.171 -10.394 1.006 1.00 79.44 98 ILE A CA 1
ATOM 779 C C . ILE A 1 98 ? -0.124 -10.917 0.020 1.00 79.44 98 ILE A C 1
ATOM 781 O O . ILE A 1 98 ? 1.047 -11.089 0.339 1.00 79.44 98 ILE A O 1
ATOM 785 N N . ASN A 1 99 ? -0.562 -11.167 -1.214 1.00 79.62 99 ASN A N 1
ATOM 786 C CA . ASN A 1 99 ? 0.314 -11.656 -2.288 1.00 79.62 99 ASN A CA 1
ATOM 787 C C . ASN A 1 99 ? 0.726 -10.557 -3.281 1.00 79.62 99 ASN A C 1
ATOM 789 O O . ASN A 1 99 ? 1.725 -10.690 -3.992 1.00 79.62 99 ASN A O 1
ATOM 793 N N . ASN A 1 100 ? -0.047 -9.475 -3.345 1.00 85.31 100 ASN A N 1
ATOM 794 C CA . ASN A 1 100 ? 0.121 -8.356 -4.264 1.00 85.31 100 ASN A CA 1
ATOM 795 C C . ASN A 1 100 ? -0.308 -7.035 -3.608 1.00 85.31 100 ASN A C 1
ATOM 797 O O . ASN A 1 100 ? -0.857 -7.025 -2.502 1.00 85.31 100 ASN A O 1
ATOM 801 N N . VAL A 1 101 ? -0.052 -5.924 -4.302 1.00 87.75 101 VAL A N 1
ATOM 802 C CA . VAL A 1 101 ? -0.418 -4.571 -3.851 1.00 87.75 101 VAL A CA 1
ATOM 803 C C . VAL A 1 101 ? -1.917 -4.467 -3.551 1.00 87.75 101 VAL A C 1
ATOM 805 O O . VAL A 1 101 ? -2.290 -3.869 -2.545 1.00 87.75 101 VAL A O 1
ATOM 808 N N . ASP A 1 102 ? -2.776 -5.088 -4.364 1.00 89.50 102 ASP A N 1
ATOM 809 C CA . ASP A 1 102 ? -4.225 -5.070 -4.144 1.00 89.50 102 ASP A CA 1
ATOM 810 C C . ASP A 1 102 ? -4.623 -5.749 -2.834 1.00 89.50 102 ASP A C 1
ATOM 812 O O . ASP A 1 102 ? -5.368 -5.191 -2.034 1.00 89.50 102 ASP A O 1
ATOM 816 N N . GLY A 1 103 ? -4.077 -6.939 -2.587 1.00 86.12 103 GLY A N 1
ATOM 817 C CA . GLY A 1 103 ? -4.297 -7.694 -1.363 1.00 86.12 103 GLY A CA 1
ATOM 818 C C . GLY A 1 103 ? -3.818 -6.925 -0.138 1.00 86.12 103 GLY A C 1
ATOM 819 O O . GLY A 1 103 ? -4.512 -6.915 0.874 1.00 86.12 103 GLY A O 1
ATOM 820 N N . TYR A 1 104 ? -2.688 -6.222 -0.233 1.00 86.88 104 TYR A N 1
ATOM 821 C CA . TYR A 1 104 ? -2.198 -5.347 0.834 1.00 86.88 104 TYR A CA 1
ATOM 822 C C . TYR A 1 104 ? -3.187 -4.213 1.137 1.00 86.88 104 TYR A C 1
ATOM 824 O O . TYR A 1 104 ? -3.640 -4.075 2.276 1.00 86.88 104 TYR A O 1
ATOM 832 N N . ILE A 1 105 ? -3.570 -3.446 0.109 1.00 88.81 105 ILE A N 1
ATOM 833 C CA . ILE A 1 105 ? -4.462 -2.290 0.255 1.00 88.81 105 ILE A CA 1
ATOM 834 C C . ILE A 1 105 ? -5.835 -2.728 0.753 1.00 88.81 105 ILE A C 1
ATOM 836 O O . ILE A 1 105 ? -6.353 -2.125 1.684 1.00 88.81 105 ILE A O 1
ATOM 840 N N . LYS A 1 106 ? -6.418 -3.791 0.191 1.00 88.12 106 LYS A N 1
ATOM 841 C CA . LYS A 1 106 ? -7.738 -4.278 0.608 1.00 88.12 106 LYS A CA 1
ATOM 842 C C . LYS A 1 106 ? -7.732 -4.868 2.006 1.00 88.12 106 LYS A C 1
ATOM 844 O O . LYS A 1 106 ? -8.666 -4.618 2.754 1.00 88.12 106 LYS A O 1
ATOM 849 N N . THR A 1 107 ? -6.698 -5.621 2.381 1.00 85.88 107 THR A N 1
ATOM 850 C CA . THR A 1 107 ? -6.659 -6.256 3.706 1.00 85.88 107 THR A CA 1
ATOM 851 C C . THR A 1 107 ? -6.538 -5.209 4.809 1.00 85.88 107 THR A C 1
ATOM 853 O O . THR A 1 107 ? -7.288 -5.265 5.780 1.00 85.88 107 THR A O 1
ATOM 856 N N . ILE A 1 108 ? -5.643 -4.228 4.654 1.00 86.12 108 ILE A N 1
ATOM 857 C CA . ILE A 1 108 ? -5.494 -3.155 5.648 1.00 86.12 108 ILE A CA 1
ATOM 858 C C . ILE A 1 108 ? -6.642 -2.157 5.538 1.00 86.12 108 ILE A C 1
ATOM 860 O O . ILE A 1 108 ? -7.212 -1.774 6.553 1.00 86.12 108 ILE A O 1
ATOM 864 N N . GLY A 1 109 ? -7.005 -1.774 4.316 1.00 86.00 109 GLY A N 1
ATOM 865 C CA . GLY A 1 109 ? -8.079 -0.832 4.032 1.00 86.00 109 GLY A CA 1
ATOM 866 C C . GLY A 1 109 ? -9.409 -1.284 4.614 1.00 86.00 109 GLY A C 1
ATOM 867 O O . GLY A 1 109 ? -10.008 -0.551 5.389 1.00 86.00 109 GLY A O 1
ATOM 868 N N . ALA A 1 110 ? -9.830 -2.520 4.336 1.00 83.19 110 ALA A N 1
ATOM 869 C CA . ALA A 1 110 ? -11.065 -3.064 4.893 1.00 83.19 110 ALA A CA 1
ATOM 870 C C . ALA A 1 110 ? -11.002 -3.195 6.421 1.00 83.19 110 ALA A C 1
ATOM 872 O O . ALA A 1 110 ? -11.975 -2.876 7.105 1.00 83.19 110 ALA A O 1
ATOM 873 N N . ALA A 1 111 ? -9.864 -3.633 6.973 1.00 83.12 111 ALA A N 1
ATOM 874 C CA . ALA A 1 111 ? -9.708 -3.782 8.417 1.00 83.12 111 ALA A CA 1
ATOM 875 C C . ALA A 1 111 ? -9.745 -2.433 9.156 1.00 83.12 111 ALA A C 1
ATOM 877 O O . ALA A 1 111 ? -10.296 -2.361 10.251 1.00 83.12 111 ALA A O 1
ATOM 878 N N . ALA A 1 112 ? -9.182 -1.377 8.564 1.00 82.75 112 ALA A N 1
ATOM 879 C CA . ALA A 1 112 ? -9.187 -0.031 9.128 1.00 82.75 112 ALA A CA 1
ATOM 880 C C . ALA A 1 112 ? -10.550 0.659 8.946 1.00 82.75 112 ALA A C 1
ATOM 882 O O . ALA A 1 112 ? -11.035 1.280 9.889 1.00 82.75 112 ALA A O 1
ATOM 883 N N . SER A 1 113 ? -11.202 0.496 7.787 1.00 77.06 113 SER A N 1
ATOM 884 C CA . SER A 1 113 ? -12.556 1.018 7.539 1.00 77.06 113 SER A CA 1
ATOM 885 C C . SER A 1 113 ? -13.614 0.368 8.436 1.00 77.06 113 SER A C 1
ATOM 887 O O . SER A 1 113 ? -14.579 1.024 8.799 1.00 77.06 113 SER A O 1
ATOM 889 N N . SER A 1 114 ? -13.433 -0.895 8.841 1.00 66.69 114 SER A N 1
ATOM 890 C CA . SER A 1 114 ? -14.379 -1.615 9.717 1.00 66.69 114 SER A CA 1
ATOM 891 C C . SER A 1 114 ? -14.327 -1.185 11.195 1.00 66.69 114 SER A C 1
ATOM 893 O O . SER A 1 114 ? -15.068 -1.730 12.010 1.00 66.69 114 SER A O 1
ATOM 895 N N . GLN A 1 115 ? -13.426 -0.267 11.571 1.00 58.22 115 GLN A N 1
ATOM 896 C CA . GLN A 1 115 ? -13.329 0.291 12.930 1.00 58.22 115 GLN A CA 1
ATOM 897 C C . GLN A 1 115 ? -13.960 1.690 13.064 1.00 58.22 115 GLN A C 1
ATOM 899 O O . GLN A 1 115 ? -13.765 2.349 14.089 1.00 58.22 115 GLN A O 1
ATOM 904 N N . HIS A 1 116 ? -14.674 2.171 12.045 1.00 45.53 116 HIS A N 1
ATOM 905 C CA . HIS A 1 116 ? -15.514 3.374 12.101 1.00 45.53 116 HIS A CA 1
ATOM 906 C C . HIS A 1 116 ? -16.986 2.990 11.963 1.00 45.53 116 HIS A C 1
ATOM 908 O O . HIS A 1 116 ? -17.808 3.682 12.603 1.00 45.53 116 HIS A O 1
#

Sequence (116 aa):
MKQQKIKQLGTRTMMSMDEFYASFYAESEIPKELVAELLAGLGKALELPPGLLRPGDRFAVELAPLKGWGPNDDRLDLYDLLNQMEKKFKVKVDVRKINNVDGYIKTIGAAASSQH

pLDDT: mean 75.0, std 15.11, range [33.81, 90.81]

Radius of gyration: 14.01 Å; chains: 1; bounding box: 41×26×35 Å